Protein AF-X1MET1-F1 (afdb_monomer_lite)

Sequence (111 aa):
FTEDVSQRFKAYGWHVVGPIDGMDVTGVDKAIRMAQVETSRPSLIICRTIIGYGSPNKAGTGSAHGEPLGEEEVRLTKERLGWSYEEPFAVPGMGSGAFQSSTTALSEQPI

Secondary structure (DSSP, 8-state):
----HHHHHHHTT-EEEEEEETT-HHHHHHHHHHHHH--SS-EEEEEE--TTTT-TTTTTSTHHHHS---HHHHHHHHHHTT----STT---TTHHHHHHHHHHTTTTS--

pLDDT: mean 88.5, std 17.27, range [38.72, 98.81]

InterPro domains:
  IPR005474 Transketolase, N-terminal [PF00456] (1-94)
  IPR029061 Thiamin diphosphate-binding fold [SSF52518] (2-87)
  IPR033247 Transketolase family [PTHR43522] (1-102)

Structure (mmCIF, N/CA/C/O backbone):
data_AF-X1MET1-F1
#
_entry.id   AF-X1MET1-F1
#
loop_
_atom_site.group_PDB
_atom_site.id
_atom_site.type_symbol
_atom_site.label_atom_id
_atom_site.label_alt_id
_atom_site.label_comp_id
_atom_site.label_asym_id
_atom_site.label_entity_id
_atom_site.label_seq_id
_atom_site.pdbx_PDB_ins_code
_atom_site.Cartn_x
_atom_site.Cartn_y
_atom_site.Cartn_z
_atom_site.occupancy
_atom_site.B_iso_or_equiv
_atom_site.auth_seq_id
_atom_site.auth_comp_id
_atom_site.auth_asym_id
_atom_site.auth_atom_id
_atom_site.pdbx_PDB_model_num
ATOM 1 N N . PHE A 1 1 ? 8.592 -13.889 8.038 1.00 67.69 1 PHE A N 1
ATOM 2 C CA . PHE A 1 1 ? 7.740 -13.330 9.105 1.00 67.69 1 PHE A CA 1
ATOM 3 C C . PHE A 1 1 ? 6.422 -14.085 9.087 1.00 67.69 1 PHE A C 1
ATOM 5 O O . PHE A 1 1 ? 5.884 -14.255 8.001 1.00 67.69 1 PHE A O 1
ATOM 12 N N . THR A 1 2 ?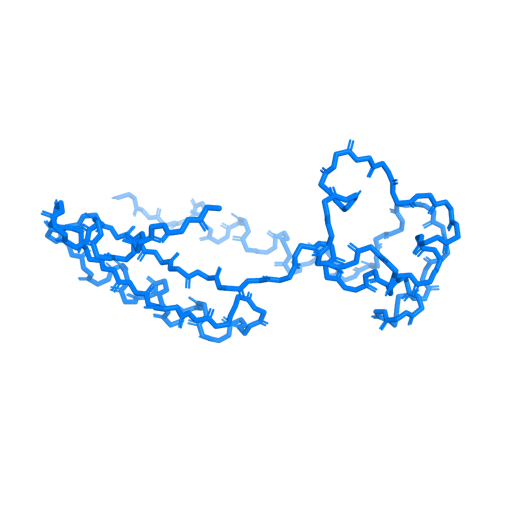 5.967 -14.622 10.219 1.00 91.69 2 THR A N 1
ATOM 13 C CA . THR A 1 2 ? 4.895 -15.642 10.259 1.00 91.69 2 THR A CA 1
ATOM 14 C C . THR A 1 2 ? 3.825 -15.389 11.324 1.00 91.69 2 THR A C 1
ATOM 16 O O . THR A 1 2 ? 2.977 -16.251 11.531 1.00 91.69 2 THR A O 1
ATOM 19 N N . GLU A 1 3 ? 3.848 -14.250 12.022 1.00 94.31 3 GLU A N 1
ATOM 20 C CA . GLU A 1 3 ? 2.815 -13.946 13.021 1.00 94.31 3 GLU A CA 1
ATOM 21 C C . GLU A 1 3 ? 1.496 -13.474 12.395 1.00 94.31 3 GLU A C 1
ATOM 23 O O . GLU A 1 3 ? 1.469 -12.904 11.301 1.00 94.31 3 GLU A O 1
ATOM 28 N N . ASP A 1 4 ? 0.402 -13.653 13.139 1.00 96.00 4 ASP A N 1
ATOM 29 C CA . ASP A 1 4 ? -0.888 -13.042 12.831 1.00 96.00 4 ASP A CA 1
ATOM 30 C C . ASP A 1 4 ? -0.972 -11.649 13.474 1.00 96.00 4 ASP A C 1
ATOM 32 O O . ASP A 1 4 ? -1.364 -11.476 14.633 1.00 96.00 4 ASP A O 1
ATOM 36 N N . VAL A 1 5 ? -0.595 -10.637 12.693 1.00 96.94 5 VAL A N 1
ATOM 37 C CA . VAL A 1 5 ? -0.646 -9.228 13.106 1.00 96.94 5 VAL A CA 1
ATOM 38 C C . VAL A 1 5 ? -2.076 -8.804 13.462 1.00 96.94 5 VAL A C 1
ATOM 40 O O . VAL A 1 5 ? -2.267 -8.039 14.404 1.00 96.94 5 VAL A O 1
ATOM 43 N N . SER A 1 6 ? -3.095 -9.321 12.763 1.00 97.50 6 SER A N 1
ATOM 44 C CA . SER A 1 6 ? -4.496 -8.984 13.043 1.00 97.50 6 SER A CA 1
ATOM 45 C C . SER A 1 6 ? -4.877 -9.418 14.452 1.00 97.50 6 SER A C 1
ATOM 47 O O . SER A 1 6 ? -5.401 -8.619 15.230 1.00 97.50 6 SER A O 1
ATOM 49 N N . GLN A 1 7 ? -4.564 -10.664 14.807 1.00 97.88 7 GLN A N 1
ATOM 50 C CA . GLN A 1 7 ? -4.871 -11.203 16.129 1.00 97.88 7 GLN A CA 1
ATOM 51 C C . GLN A 1 7 ? -4.062 -10.528 17.231 1.00 97.88 7 GLN A C 1
ATOM 53 O O . GLN A 1 7 ? -4.621 -10.203 18.279 1.00 97.88 7 GLN A O 1
ATOM 58 N N . ARG A 1 8 ? -2.778 -10.239 16.990 1.00 98.06 8 ARG A N 1
ATOM 59 C CA . ARG A 1 8 ? -1.942 -9.516 17.956 1.00 98.06 8 ARG A CA 1
ATOM 60 C C . ARG A 1 8 ? -2.537 -8.151 18.311 1.00 98.06 8 ARG A C 1
ATOM 62 O O . ARG A 1 8 ? -2.639 -7.817 19.487 1.00 98.06 8 ARG A O 1
ATOM 69 N N . PHE A 1 9 ? -2.992 -7.386 17.320 1.00 98.50 9 PHE A N 1
ATOM 70 C CA . PHE A 1 9 ? -3.593 -6.072 17.564 1.00 98.50 9 PHE A CA 1
ATOM 71 C C . PHE A 1 9 ? -5.008 -6.150 18.147 1.00 98.50 9 PHE A C 1
ATOM 73 O O . PHE A 1 9 ? -5.347 -5.355 19.023 1.00 98.50 9 PHE A O 1
ATOM 80 N N . LYS A 1 10 ? -5.813 -7.147 17.757 1.00 98.38 10 LYS A N 1
ATOM 81 C CA . LYS A 1 10 ? -7.095 -7.429 18.427 1.00 98.38 10 LYS A CA 1
ATOM 82 C C . LYS A 1 10 ? -6.897 -7.717 19.917 1.00 98.38 10 LYS A C 1
ATOM 84 O O . LYS A 1 10 ? -7.657 -7.204 20.732 1.00 98.38 10 LYS A O 1
ATOM 89 N N . ALA A 1 11 ? -5.857 -8.471 20.282 1.00 98.44 11 ALA A N 1
ATOM 90 C CA . ALA A 1 11 ? -5.527 -8.764 21.678 1.00 98.44 11 ALA A CA 1
ATOM 91 C C . ALA A 1 11 ? -5.117 -7.513 22.477 1.00 98.44 11 ALA A C 1
ATOM 93 O O . ALA A 1 11 ? -5.391 -7.437 23.671 1.00 98.44 11 ALA A O 1
ATOM 94 N N . TYR A 1 12 ? -4.528 -6.504 21.827 1.00 98.50 12 TYR A N 1
ATOM 95 C CA . TYR A 1 12 ? -4.271 -5.190 22.433 1.00 98.50 12 TYR A CA 1
ATOM 96 C C . TYR A 1 12 ? -5.518 -4.299 22.535 1.00 98.50 12 TYR A C 1
ATOM 98 O O . TYR A 1 12 ? -5.413 -3.154 22.966 1.00 98.50 12 TYR A O 1
ATOM 106 N N . GLY A 1 13 ? -6.688 -4.786 22.117 1.00 98.38 13 GLY A N 1
ATOM 107 C CA . GLY A 1 13 ? -7.926 -4.017 22.133 1.00 98.38 13 GLY A CA 1
ATOM 108 C C . GLY A 1 13 ? -8.042 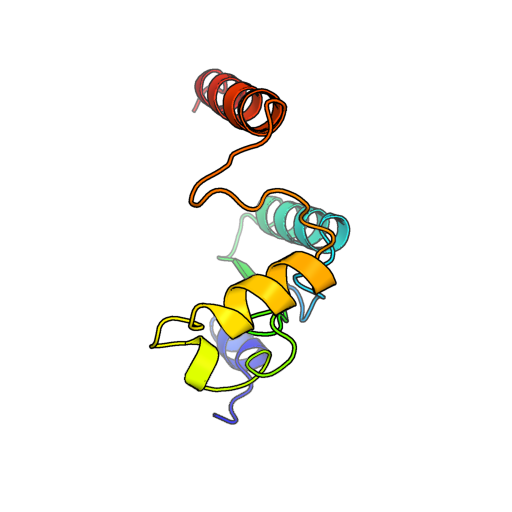-3.012 20.989 1.00 98.38 13 GLY A C 1
ATOM 109 O O . GLY A 1 13 ? -8.779 -2.043 21.122 1.00 98.38 13 GLY A O 1
ATOM 110 N N . TRP A 1 14 ? -7.343 -3.208 19.868 1.00 98.81 14 TRP A N 1
ATOM 111 C CA . TRP A 1 14 ? -7.514 -2.352 18.693 1.00 98.81 14 TRP A CA 1
ATOM 112 C C . TRP A 1 14 ? -8.753 -2.752 17.890 1.00 98.81 14 TRP A C 1
ATOM 114 O O . TRP A 1 14 ? -9.143 -3.923 17.829 1.00 98.81 14 TRP A O 1
ATOM 124 N N . HIS A 1 15 ? -9.346 -1.776 17.213 1.00 98.75 15 HIS A N 1
ATOM 125 C CA . HIS A 1 15 ? -10.258 -2.031 16.109 1.00 98.75 15 HIS A CA 1
ATOM 126 C C . HIS A 1 15 ? -9.435 -2.414 14.872 1.00 98.75 15 HIS A C 1
ATOM 128 O O . HIS A 1 15 ? -8.562 -1.666 14.443 1.00 98.75 15 HIS A O 1
ATOM 134 N N . VAL A 1 16 ? -9.656 -3.604 14.313 1.00 98.62 16 VAL A N 1
ATOM 135 C CA . VAL A 1 16 ? -8.858 -4.108 13.185 1.00 98.62 16 VAL A CA 1
ATOM 136 C C . VAL A 1 16 ? -9.755 -4.360 11.980 1.00 98.62 16 VAL A C 1
ATOM 138 O O . VAL A 1 16 ? -10.679 -5.168 12.066 1.00 98.62 16 VAL A O 1
ATOM 141 N N . VAL A 1 17 ? -9.449 -3.709 10.856 1.00 98.38 17 VAL A N 1
ATOM 142 C CA . VAL A 1 17 ? -10.157 -3.845 9.573 1.00 98.38 17 VAL A CA 1
ATOM 143 C C . VAL A 1 17 ? -9.249 -4.546 8.558 1.00 98.38 17 VAL A C 1
ATOM 145 O O . VAL A 1 17 ? -8.078 -4.198 8.423 1.00 98.38 17 VAL A O 1
ATOM 148 N N . GLY A 1 18 ? -9.780 -5.526 7.823 1.00 95.81 18 GLY A N 1
ATOM 149 C CA . GLY A 1 18 ? -9.054 -6.262 6.780 1.00 95.81 18 GLY A CA 1
ATOM 150 C C . GLY A 1 18 ? -8.604 -7.681 7.175 1.00 95.81 18 GLY A C 1
ATOM 151 O O . GLY A 1 18 ? -8.972 -8.172 8.246 1.00 95.81 18 GLY A O 1
ATOM 152 N N . PRO A 1 19 ? -7.824 -8.367 6.313 1.00 96.44 19 PRO A N 1
ATOM 153 C CA . PRO A 1 19 ? -7.122 -7.809 5.155 1.00 96.44 19 PRO A CA 1
ATOM 154 C C . PRO A 1 19 ? -8.048 -7.399 3.998 1.00 96.44 19 PRO A C 1
ATOM 156 O O . PRO A 1 19 ? -8.947 -8.153 3.636 1.00 96.44 19 PRO A O 1
ATOM 159 N N . ILE A 1 20 ? -7.798 -6.225 3.412 1.00 98.00 20 ILE A N 1
ATOM 160 C CA . ILE A 1 20 ? -8.441 -5.729 2.179 1.00 98.00 20 ILE A CA 1
ATOM 161 C C . ILE A 1 20 ? -7.421 -5.635 1.036 1.00 98.00 20 ILE A C 1
ATOM 163 O O . ILE A 1 20 ? -6.215 -5.625 1.294 1.00 98.00 20 ILE A O 1
ATOM 167 N N . ASP A 1 21 ? -7.883 -5.558 -0.213 1.00 98.00 21 ASP A N 1
ATOM 168 C CA . ASP A 1 21 ? -7.018 -5.216 -1.349 1.00 98.00 21 ASP A CA 1
ATOM 169 C C . ASP A 1 21 ? -6.608 -3.739 -1.257 1.00 98.00 21 ASP A C 1
ATOM 171 O O . ASP A 1 21 ? -7.454 -2.848 -1.286 1.00 98.00 21 ASP A O 1
ATOM 175 N N . GLY A 1 22 ? -5.308 -3.473 -1.118 1.00 97.31 22 GLY A N 1
ATOM 176 C CA . GLY A 1 22 ? -4.776 -2.116 -1.019 1.00 97.31 22 GLY A CA 1
ATOM 177 C C . GLY A 1 22 ? -4.784 -1.342 -2.340 1.00 97.31 22 GLY A C 1
ATOM 178 O O . GLY A 1 22 ? -4.550 -0.137 -2.315 1.00 97.31 22 GLY A O 1
ATOM 179 N N . MET A 1 23 ? -5.050 -2.006 -3.471 1.00 96.50 23 MET A N 1
ATOM 180 C CA . MET A 1 23 ? -5.207 -1.365 -4.781 1.00 96.50 23 MET A CA 1
ATOM 181 C C . MET A 1 23 ? -6.671 -1.003 -5.091 1.00 96.50 23 MET A C 1
ATOM 183 O O . MET A 1 23 ? -6.929 -0.278 -6.053 1.00 96.50 23 MET A O 1
ATOM 187 N N . ASP A 1 24 ? -7.630 -1.458 -4.276 1.00 97.44 24 ASP A N 1
ATOM 188 C CA . ASP A 1 24 ? -9.037 -1.062 -4.373 1.00 97.44 24 ASP A CA 1
ATOM 189 C C . ASP A 1 24 ? -9.288 0.235 -3.590 1.00 97.44 24 ASP A C 1
ATOM 191 O O . ASP A 1 24 ? -9.537 0.231 -2.382 1.00 97.44 24 ASP A O 1
ATOM 195 N N . VAL A 1 25 ? -9.273 1.362 -4.305 1.00 96.94 25 VAL A N 1
ATOM 196 C CA . VAL A 1 25 ? -9.528 2.702 -3.746 1.00 96.94 25 VAL A CA 1
ATOM 197 C C . VAL A 1 25 ? -10.861 2.766 -2.988 1.00 96.94 25 VAL A C 1
ATOM 199 O O . VAL A 1 25 ? -10.943 3.403 -1.938 1.00 96.94 25 VAL A O 1
ATOM 202 N N . THR A 1 26 ? -11.900 2.082 -3.475 1.00 97.62 26 THR A N 1
ATOM 203 C CA . THR A 1 26 ? -13.224 2.097 -2.833 1.00 97.62 26 THR A CA 1
ATOM 204 C C . THR A 1 26 ? -13.219 1.276 -1.545 1.00 97.62 26 THR A C 1
ATOM 206 O O . THR A 1 26 ? -13.821 1.674 -0.546 1.00 97.62 26 THR A O 1
ATOM 209 N N . GLY A 1 27 ? -12.544 0.126 -1.553 1.00 97.69 27 GLY A N 1
ATOM 210 C CA . GLY A 1 27 ? -12.343 -0.705 -0.369 1.00 97.69 27 GLY A CA 1
ATOM 211 C C . GLY A 1 27 ? -11.562 0.025 0.724 1.00 97.69 27 GLY A C 1
ATOM 212 O O . GLY A 1 27 ? -11.953 -0.014 1.893 1.00 97.69 27 GLY A O 1
ATOM 213 N N . VAL A 1 28 ? -10.512 0.752 0.338 1.00 98.31 28 VAL A N 1
ATOM 214 C CA . VAL A 1 28 ? -9.708 1.570 1.254 1.00 98.31 28 VAL A CA 1
ATOM 215 C C . VAL A 1 28 ? -10.524 2.732 1.836 1.00 98.31 28 VAL A C 1
ATOM 217 O O . VAL A 1 28 ? -10.527 2.892 3.056 1.00 98.31 28 VAL A O 1
ATOM 220 N N . ASP A 1 29 ? -11.276 3.492 1.025 1.00 98.25 29 ASP A N 1
ATOM 221 C CA . ASP A 1 29 ? -12.156 4.572 1.522 1.00 98.25 29 ASP A CA 1
ATOM 222 C C . ASP A 1 29 ? -13.172 4.048 2.550 1.00 98.25 29 ASP A C 1
ATOM 224 O O . ASP A 1 29 ? -13.303 4.604 3.642 1.00 98.25 29 ASP A O 1
ATOM 228 N N . LYS A 1 30 ? -13.829 2.916 2.263 1.00 98.44 30 LYS A N 1
ATOM 229 C CA . LYS A 1 30 ? -14.769 2.280 3.203 1.00 98.44 30 LYS A CA 1
ATOM 230 C C . LYS A 1 30 ? -14.097 1.896 4.520 1.00 98.44 30 LYS A C 1
ATOM 232 O O . LYS A 1 30 ? -14.658 2.157 5.583 1.00 98.44 30 LYS A O 1
ATOM 237 N N . ALA A 1 31 ? -12.906 1.299 4.468 1.00 98.44 31 ALA A N 1
ATOM 238 C CA . ALA A 1 31 ? -12.171 0.908 5.668 1.00 98.44 31 ALA A CA 1
ATOM 239 C C . ALA A 1 31 ? -11.745 2.119 6.512 1.00 98.44 31 ALA A C 1
ATOM 241 O O . ALA A 1 31 ? -11.841 2.073 7.739 1.00 98.44 31 ALA A O 1
ATOM 242 N N . ILE A 1 32 ? -11.340 3.217 5.865 1.00 98.62 32 ILE A N 1
ATOM 243 C CA . ILE A 1 32 ? -11.028 4.482 6.540 1.00 98.62 32 ILE A CA 1
ATOM 244 C C . ILE A 1 32 ? -12.279 5.044 7.224 1.00 98.62 32 ILE A C 1
ATOM 246 O O . ILE A 1 32 ? -12.218 5.381 8.405 1.00 98.62 32 ILE A O 1
ATOM 250 N N . ARG A 1 33 ? -13.434 5.074 6.545 1.00 98.38 33 ARG A N 1
ATOM 251 C CA . ARG A 1 33 ? -14.702 5.525 7.151 1.00 98.38 33 ARG A CA 1
ATOM 252 C C . ARG A 1 33 ? -15.104 4.674 8.354 1.00 98.38 33 ARG A C 1
ATOM 254 O O . ARG A 1 33 ? -15.526 5.218 9.368 1.00 98.38 33 ARG A O 1
ATOM 261 N N . MET A 1 34 ? -14.940 3.352 8.276 1.00 98.00 34 MET A N 1
ATOM 262 C CA . MET A 1 34 ? -15.176 2.461 9.419 1.00 98.00 34 MET A CA 1
ATOM 263 C C . MET A 1 34 ? -14.262 2.797 10.602 1.00 98.00 34 MET A C 1
ATOM 265 O O . MET A 1 34 ? -14.720 2.817 11.740 1.00 98.00 34 MET A O 1
ATOM 269 N N . ALA A 1 35 ? -12.983 3.077 10.341 1.00 98.31 35 ALA A N 1
ATOM 270 C CA . ALA A 1 35 ? -12.031 3.473 11.375 1.00 98.31 35 ALA A CA 1
ATOM 271 C C . ALA A 1 35 ? -12.360 4.841 11.998 1.00 98.31 35 ALA A C 1
ATOM 273 O O . ALA A 1 35 ? -12.145 5.013 13.190 1.00 98.31 35 ALA A O 1
ATOM 274 N N . GLN A 1 36 ? -12.904 5.787 11.226 1.00 98.31 36 GLN A N 1
ATOM 275 C CA . GLN A 1 36 ? -13.336 7.102 11.723 1.00 98.31 36 GLN A CA 1
ATOM 276 C C . GLN A 1 36 ? -14.594 7.036 12.604 1.00 98.31 36 GLN A C 1
ATOM 278 O O . GLN A 1 36 ? -14.749 7.853 13.507 1.00 98.31 36 GLN A O 1
ATOM 283 N N . VAL A 1 37 ? -15.499 6.086 12.342 1.00 98.12 37 VAL A N 1
ATOM 284 C CA . VAL A 1 37 ? -16.705 5.863 13.166 1.00 98.12 37 VAL A CA 1
ATOM 285 C C . VAL A 1 37 ? -16.359 5.219 14.514 1.00 98.12 37 VAL A C 1
ATOM 287 O O . VAL A 1 37 ? -17.087 5.398 15.489 1.00 98.12 37 VAL A O 1
ATOM 290 N N . GLU A 1 38 ? -15.251 4.481 14.592 1.00 97.75 38 GLU A N 1
ATOM 291 C CA . GLU A 1 38 ? -14.743 3.940 15.851 1.00 97.75 38 GLU A CA 1
ATOM 292 C C . GLU A 1 38 ? -14.096 5.052 16.691 1.00 97.75 38 GLU A C 1
ATOM 294 O O . GLU A 1 38 ? -13.033 5.571 16.362 1.00 97.75 38 GLU A O 1
ATOM 299 N N . THR A 1 39 ? -14.731 5.393 17.811 1.00 97.69 39 THR A N 1
ATOM 300 C CA . THR A 1 39 ? -14.293 6.472 18.711 1.00 97.69 39 THR A CA 1
ATOM 301 C C . THR A 1 39 ? -13.718 5.973 20.034 1.00 97.69 39 THR A C 1
ATOM 303 O O . THR A 1 39 ? -13.183 6.763 20.809 1.00 97.69 39 THR A O 1
ATOM 306 N N . SER A 1 40 ? -13.815 4.672 20.319 1.00 98.19 40 SER A N 1
ATOM 307 C CA . SER A 1 40 ? -13.432 4.094 21.612 1.00 98.19 40 SER A CA 1
ATOM 308 C C . SER A 1 40 ? -12.042 3.458 21.619 1.00 98.19 40 SER A C 1
ATOM 310 O O . SER A 1 40 ? -11.461 3.260 22.687 1.00 98.19 40 SER A O 1
ATOM 312 N N . ARG A 1 41 ? -11.502 3.110 20.443 1.00 98.25 41 ARG A N 1
ATOM 313 C CA . ARG A 1 41 ? -10.263 2.329 20.294 1.00 98.25 41 ARG A CA 1
ATOM 314 C C . ARG A 1 41 ? -9.419 2.844 19.125 1.00 98.25 41 ARG A C 1
ATOM 316 O O . ARG A 1 41 ? -9.979 3.302 18.132 1.00 98.25 41 ARG A O 1
ATOM 323 N N . PRO A 1 42 ? -8.082 2.713 19.178 1.00 98.50 42 PRO A N 1
ATOM 324 C CA . PRO A 1 42 ? -7.253 2.926 17.996 1.00 98.50 42 PRO A CA 1
ATOM 325 C C . PRO A 1 42 ? -7.586 1.896 16.905 1.00 98.50 42 PRO A C 1
ATOM 327 O O . PRO A 1 42 ? -7.972 0.760 17.202 1.00 98.50 42 PRO A O 1
ATOM 330 N N . SER A 1 43 ? -7.407 2.290 15.641 1.00 98.62 43 SER A N 1
ATOM 331 C CA . SER A 1 43 ? -7.709 1.452 14.476 1.00 98.62 43 SER A CA 1
ATOM 332 C C . SER A 1 43 ? -6.449 1.014 13.718 1.00 98.62 43 SER A C 1
ATOM 334 O O . SER A 1 43 ? -5.556 1.821 13.471 1.00 98.62 43 SER A O 1
ATOM 336 N N . LEU A 1 44 ? -6.399 -0.256 13.300 1.00 98.62 44 LEU A N 1
ATOM 337 C CA . LEU A 1 44 ? -5.423 -0.812 12.354 1.00 98.62 44 LEU A CA 1
ATOM 338 C C . LEU A 1 44 ? -6.162 -1.295 11.100 1.00 98.62 44 LEU A C 1
ATOM 340 O O . LEU A 1 44 ? -7.003 -2.190 11.183 1.00 98.62 44 LEU A O 1
ATOM 344 N N . ILE A 1 45 ? -5.814 -0.754 9.932 1.00 98.56 45 ILE A N 1
ATOM 345 C CA . ILE A 1 45 ? -6.326 -1.223 8.638 1.00 98.56 45 ILE A CA 1
ATOM 346 C C . ILE A 1 45 ? -5.226 -2.031 7.947 1.00 98.56 45 ILE A C 1
ATOM 348 O O . ILE A 1 45 ? -4.137 -1.523 7.686 1.00 98.56 45 ILE A O 1
ATOM 352 N N . ILE A 1 46 ? -5.500 -3.301 7.655 1.00 98.19 46 ILE A N 1
ATOM 353 C CA . ILE A 1 46 ? -4.559 -4.209 6.998 1.00 98.19 46 ILE A CA 1
ATOM 354 C C . ILE A 1 46 ? -4.818 -4.172 5.489 1.00 98.19 46 ILE A C 1
ATOM 356 O O . ILE A 1 46 ? -5.685 -4.881 4.977 1.00 98.19 46 ILE A O 1
ATOM 360 N N . CYS A 1 47 ? -4.051 -3.357 4.769 1.00 97.94 47 CYS A N 1
ATOM 361 C CA . CYS A 1 47 ? -4.078 -3.304 3.307 1.00 97.94 47 CYS A CA 1
ATOM 362 C C . CYS A 1 47 ? -3.043 -4.273 2.727 1.00 97.94 47 CYS A C 1
ATOM 364 O O . CYS A 1 47 ? -1.846 -4.139 2.980 1.00 97.94 47 CYS A O 1
ATOM 366 N N . ARG A 1 48 ? -3.488 -5.249 1.935 1.00 97.69 48 ARG A N 1
ATOM 367 C CA . ARG A 1 48 ? -2.597 -6.161 1.215 1.00 97.69 48 ARG A CA 1
ATOM 368 C C . ARG A 1 48 ? -2.202 -5.533 -0.118 1.00 97.69 48 ARG A C 1
ATOM 370 O O . ARG A 1 48 ? -3.068 -5.230 -0.928 1.00 97.69 48 ARG A O 1
ATOM 377 N N . THR A 1 49 ? -0.904 -5.376 -0.351 1.00 97.62 49 THR A N 1
ATOM 378 C CA . THR A 1 49 ? -0.343 -4.817 -1.589 1.00 97.62 49 THR A CA 1
ATOM 379 C C . THR A 1 49 ? 0.757 -5.718 -2.147 1.00 97.62 49 THR A C 1
ATOM 381 O O . THR A 1 49 ? 1.206 -6.661 -1.491 1.00 97.62 49 THR A O 1
ATOM 384 N N . ILE A 1 50 ? 1.196 -5.423 -3.372 1.00 97.50 50 ILE A N 1
ATOM 385 C CA . ILE A 1 50 ? 2.387 -6.016 -3.984 1.00 97.50 50 ILE A CA 1
ATOM 386 C C . ILE A 1 50 ? 3.477 -4.940 -3.981 1.00 97.50 50 ILE A C 1
ATOM 388 O O . ILE A 1 50 ? 3.310 -3.887 -4.596 1.00 97.50 50 ILE A O 1
ATOM 392 N N . ILE A 1 51 ? 4.593 -5.181 -3.288 1.00 97.50 51 ILE A N 1
ATOM 393 C CA . ILE A 1 51 ? 5.742 -4.264 -3.322 1.00 97.50 51 ILE A CA 1
ATOM 394 C C . ILE A 1 51 ? 6.262 -4.135 -4.758 1.00 97.50 51 ILE A C 1
ATOM 396 O O . ILE A 1 51 ? 6.334 -5.129 -5.476 1.00 97.50 51 ILE A O 1
ATOM 400 N N . GLY A 1 52 ? 6.585 -2.917 -5.196 1.00 96.94 52 GLY A N 1
ATOM 401 C CA . GLY A 1 52 ? 7.006 -2.673 -6.578 1.00 96.94 52 GLY A CA 1
ATOM 402 C C . GLY A 1 52 ? 5.925 -2.976 -7.623 1.00 96.94 52 GLY A C 1
ATOM 403 O O . GLY A 1 52 ? 6.270 -3.285 -8.759 1.00 96.94 52 GLY A O 1
ATOM 404 N N . TYR A 1 53 ? 4.634 -2.938 -7.259 1.00 97.62 53 TYR A N 1
ATOM 405 C CA . TYR A 1 53 ? 3.528 -3.160 -8.196 1.00 97.62 53 TYR A CA 1
ATOM 406 C C . TYR A 1 53 ? 3.727 -2.391 -9.512 1.00 97.62 53 TYR A C 1
ATOM 408 O O . TYR A 1 53 ? 4.049 -1.205 -9.513 1.00 97.62 53 TYR A O 1
ATOM 416 N N . GLY A 1 54 ? 3.520 -3.081 -10.634 1.00 96.69 54 GLY A N 1
ATOM 417 C CA . GLY A 1 54 ? 3.737 -2.542 -11.977 1.00 96.69 54 GLY A CA 1
ATOM 418 C C . GLY A 1 54 ? 5.091 -2.909 -12.583 1.00 96.69 54 GLY A C 1
ATOM 419 O O . GLY A 1 54 ? 5.163 -3.028 -13.800 1.00 96.69 54 GLY A O 1
ATOM 420 N N . SER A 1 55 ? 6.126 -3.169 -11.777 1.00 97.69 55 SER A N 1
ATOM 421 C CA . SER A 1 55 ? 7.410 -3.676 -12.280 1.00 97.69 55 SER A CA 1
ATOM 422 C C . SER A 1 55 ? 7.278 -5.144 -12.698 1.00 97.69 55 SER A C 1
ATOM 424 O O . SER A 1 55 ? 6.947 -5.983 -11.859 1.00 97.69 55 SER A O 1
ATOM 426 N N . PRO A 1 56 ? 7.509 -5.502 -13.972 1.00 96.88 56 PRO A N 1
ATOM 427 C CA . PRO A 1 56 ? 7.333 -6.882 -14.414 1.00 96.88 56 PRO A CA 1
ATOM 428 C C . PRO A 1 56 ? 8.286 -7.875 -13.744 1.00 96.88 56 PRO A C 1
ATOM 430 O O . PRO A 1 56 ? 7.873 -9.004 -13.487 1.00 96.88 56 PRO A O 1
ATOM 433 N N . ASN A 1 57 ? 9.526 -7.466 -13.451 1.00 97.00 57 ASN A N 1
ATOM 434 C CA . ASN A 1 57 ? 10.572 -8.376 -12.978 1.00 97.00 57 ASN A CA 1
ATOM 435 C C . ASN A 1 57 ? 10.904 -8.213 -11.489 1.00 97.00 57 ASN A C 1
ATOM 437 O O . ASN A 1 57 ? 11.433 -9.145 -10.883 1.00 97.00 57 ASN A O 1
ATOM 441 N N . LYS A 1 58 ? 10.613 -7.052 -10.885 1.00 96.94 58 LYS A N 1
ATOM 442 C CA . LYS A 1 58 ? 10.905 -6.779 -9.466 1.00 96.94 58 LYS A CA 1
ATOM 443 C C . LYS A 1 58 ? 9.657 -6.711 -8.575 1.00 96.94 58 LYS A C 1
ATOM 445 O O . LYS A 1 58 ? 9.805 -6.700 -7.354 1.00 96.94 58 LYS A O 1
ATOM 450 N N . ALA A 1 59 ? 8.435 -6.704 -9.118 1.00 97.81 59 ALA A N 1
ATOM 451 C CA . ALA A 1 59 ? 7.237 -6.739 -8.274 1.00 97.81 59 ALA A CA 1
ATOM 452 C C . ALA A 1 59 ? 7.202 -7.999 -7.391 1.00 97.81 59 ALA A C 1
ATOM 454 O O . ALA A 1 59 ? 7.426 -9.117 -7.851 1.00 97.81 59 ALA A O 1
ATOM 455 N N . GLY A 1 60 ? 6.887 -7.819 -6.109 1.00 97.00 60 GLY A N 1
ATOM 456 C CA . GLY A 1 60 ? 6.800 -8.905 -5.132 1.00 97.00 60 GLY A CA 1
ATOM 457 C C . GLY A 1 60 ? 8.147 -9.419 -4.615 1.00 97.00 60 GLY A C 1
ATOM 458 O O . GLY A 1 60 ? 8.157 -10.368 -3.832 1.00 97.00 60 GLY A O 1
ATOM 459 N N . THR A 1 61 ? 9.273 -8.816 -5.007 1.00 95.88 61 THR A N 1
ATOM 460 C CA . THR A 1 61 ? 10.611 -9.261 -4.593 1.00 95.88 61 THR A CA 1
ATOM 461 C C . THR A 1 61 ? 11.279 -8.270 -3.635 1.00 95.88 61 THR A C 1
ATOM 463 O O . THR A 1 61 ? 10.912 -7.098 -3.543 1.00 95.88 61 THR A O 1
ATOM 466 N N . GLY A 1 62 ? 12.308 -8.737 -2.918 1.00 94.50 62 GLY A N 1
ATOM 467 C CA . GLY A 1 62 ? 13.108 -7.880 -2.035 1.00 94.50 62 GLY A CA 1
ATOM 468 C C . GLY A 1 62 ? 13.908 -6.804 -2.779 1.00 94.50 62 GLY A C 1
ATOM 469 O O . GLY A 1 62 ? 14.173 -5.748 -2.211 1.00 94.50 62 GLY A O 1
ATOM 470 N N . SER A 1 63 ? 14.242 -7.018 -4.057 1.00 93.88 63 SER A N 1
ATOM 471 C CA . SER A 1 63 ? 14.975 -6.033 -4.863 1.00 93.88 63 SER A CA 1
ATOM 472 C C . SER A 1 63 ? 14.141 -4.791 -5.186 1.00 93.88 63 SER A C 1
ATOM 474 O O . SER A 1 63 ? 14.703 -3.747 -5.478 1.00 93.88 63 SER A O 1
ATOM 476 N N . ALA A 1 64 ? 12.808 -4.841 -5.090 1.00 96.38 64 ALA A N 1
ATOM 477 C CA . ALA A 1 64 ? 11.983 -3.635 -5.202 1.00 96.38 64 ALA A CA 1
ATOM 478 C C . ALA A 1 64 ? 12.039 -2.726 -3.957 1.00 96.38 64 ALA A C 1
ATOM 480 O O . ALA A 1 64 ? 11.488 -1.629 -3.985 1.00 96.38 64 ALA A O 1
ATOM 481 N N . HIS A 1 65 ? 12.651 -3.171 -2.852 1.00 96.31 65 HIS A N 1
ATOM 482 C CA . HIS A 1 65 ? 12.648 -2.428 -1.591 1.00 96.31 65 HIS A CA 1
ATOM 483 C C . HIS A 1 65 ? 13.769 -1.389 -1.488 1.00 96.31 65 HIS A C 1
ATOM 485 O O . HIS A 1 65 ? 13.516 -0.257 -1.086 1.00 96.31 65 HIS A O 1
ATOM 491 N N . GLY A 1 66 ? 15.008 -1.792 -1.781 1.00 93.50 66 GLY A N 1
ATOM 492 C CA . GLY A 1 66 ? 16.200 -1.064 -1.330 1.00 93.50 66 GLY A CA 1
ATOM 493 C C . GLY A 1 66 ? 17.119 -0.544 -2.430 1.00 93.50 66 GLY A C 1
ATOM 494 O O . GLY A 1 66 ? 18.158 0.026 -2.114 1.00 93.50 66 GLY A O 1
ATOM 495 N N . GLU A 1 67 ? 16.773 -0.742 -3.701 1.00 93.31 67 GLU A N 1
ATOM 496 C CA . GLU A 1 67 ? 17.600 -0.332 -4.837 1.00 93.31 67 GLU A CA 1
ATOM 497 C C . GLU A 1 67 ? 16.757 0.329 -5.938 1.00 93.31 67 GLU A C 1
ATOM 499 O O . GLU A 1 67 ? 15.565 0.035 -6.072 1.00 93.31 67 GLU A O 1
ATOM 504 N N . PRO A 1 68 ? 17.358 1.211 -6.759 1.00 96.00 68 PRO A N 1
ATOM 505 C CA . PRO A 1 68 ? 16.714 1.690 -7.973 1.00 96.00 68 PRO A CA 1
ATOM 506 C C . PRO A 1 68 ? 16.279 0.528 -8.880 1.00 96.00 68 PRO A C 1
ATOM 508 O O . PRO A 1 68 ? 16.952 -0.500 -8.987 1.00 96.00 68 PRO A O 1
ATOM 511 N N . LEU A 1 69 ? 15.169 0.706 -9.602 1.00 95.81 69 LEU A N 1
ATOM 512 C CA . LEU A 1 69 ? 14.696 -0.307 -10.552 1.00 95.81 69 LEU A CA 1
ATOM 513 C C . LEU A 1 69 ? 15.715 -0.556 -11.681 1.00 95.81 69 LEU A C 1
ATOM 515 O O . LEU A 1 69 ? 15.913 -1.705 -12.071 1.00 95.81 69 LEU A O 1
ATOM 519 N N . GLY A 1 70 ? 16.409 0.496 -12.125 1.00 95.88 70 GLY A N 1
ATOM 520 C CA . GLY A 1 70 ? 17.273 0.490 -13.308 1.00 95.88 70 GLY A CA 1
ATOM 521 C C . GLY A 1 70 ? 16.516 0.949 -14.556 1.00 95.88 70 GLY A C 1
ATOM 522 O O . GLY A 1 70 ? 15.297 0.818 -14.622 1.00 95.88 70 GLY A O 1
ATOM 523 N N . GLU A 1 71 ? 17.228 1.518 -15.530 1.00 95.88 71 GLU A N 1
ATOM 524 C CA . GLU A 1 71 ? 16.626 2.191 -16.696 1.00 95.88 71 GLU A CA 1
ATOM 525 C C . GLU A 1 71 ? 15.660 1.291 -17.476 1.00 95.88 71 GLU A C 1
ATOM 527 O O . GLU A 1 71 ? 14.530 1.691 -17.761 1.00 95.88 71 GLU A O 1
ATOM 532 N N . GLU A 1 72 ? 16.063 0.048 -17.745 1.00 96.19 72 GLU A N 1
ATOM 533 C CA . GLU A 1 72 ? 15.227 -0.895 -18.491 1.00 96.19 72 GLU A CA 1
ATOM 534 C C . GLU A 1 72 ? 13.976 -1.306 -17.706 1.00 96.19 72 GLU A C 1
ATOM 536 O O . GLU A 1 72 ? 12.869 -1.327 -18.244 1.00 96.19 72 GLU A O 1
ATOM 541 N N . GLU A 1 73 ? 14.114 -1.560 -16.405 1.00 97.12 73 GLU A N 1
ATOM 542 C CA . GLU A 1 73 ? 12.973 -1.930 -15.570 1.00 97.12 73 GLU A CA 1
ATOM 543 C C . GLU A 1 73 ? 11.995 -0.757 -15.405 1.00 97.12 73 GLU A C 1
ATOM 545 O O . GLU A 1 73 ? 10.782 -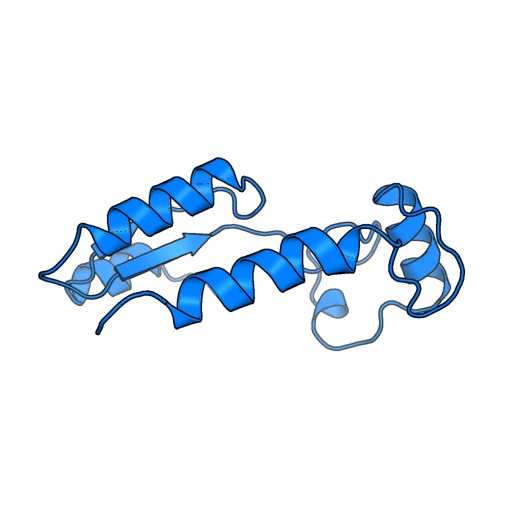0.965 -15.377 1.00 97.12 73 GLU A O 1
ATOM 550 N N . VAL A 1 74 ? 12.492 0.486 -15.357 1.00 96.69 74 VAL A N 1
ATOM 551 C CA . VAL A 1 74 ? 11.651 1.695 -15.384 1.00 96.69 74 VAL A CA 1
ATOM 552 C C . VAL A 1 74 ? 10.861 1.771 -16.689 1.00 96.69 74 VAL A C 1
ATOM 554 O O . VAL A 1 74 ? 9.651 2.000 -16.640 1.00 96.69 74 VAL A O 1
ATOM 557 N N . ARG A 1 75 ? 11.506 1.552 -17.843 1.00 96.12 75 ARG A N 1
ATOM 558 C CA . ARG A 1 75 ? 10.845 1.557 -19.158 1.00 96.12 75 ARG A CA 1
ATOM 559 C C . ARG A 1 75 ? 9.721 0.519 -19.219 1.00 96.12 75 ARG A C 1
ATOM 561 O O . ARG A 1 75 ? 8.593 0.858 -19.569 1.00 96.12 75 ARG A O 1
ATOM 568 N N . LEU A 1 76 ? 10.008 -0.713 -18.803 1.00 97.00 76 LEU A N 1
ATOM 569 C CA . LEU A 1 76 ? 9.038 -1.811 -18.762 1.00 97.00 76 LEU A CA 1
ATOM 570 C C . LEU A 1 76 ? 7.886 -1.549 -17.782 1.00 97.00 76 LEU A C 1
ATOM 572 O O . LEU A 1 76 ? 6.731 -1.859 -18.071 1.00 97.00 76 LEU A O 1
ATOM 576 N N . THR A 1 77 ? 8.184 -0.953 -16.627 1.00 97.44 77 THR A N 1
ATOM 577 C CA . THR A 1 77 ? 7.167 -0.561 -15.641 1.00 97.44 77 THR A CA 1
ATOM 578 C C . THR A 1 77 ? 6.230 0.498 -16.219 1.00 97.44 77 THR A C 1
ATOM 580 O O . THR A 1 77 ? 5.012 0.371 -16.092 1.00 97.44 77 THR A O 1
ATOM 583 N N . LYS A 1 78 ? 6.777 1.522 -16.891 1.00 96.38 78 LYS A N 1
ATOM 584 C CA . LYS A 1 78 ? 5.985 2.554 -17.574 1.00 96.38 78 LYS A CA 1
ATOM 585 C C . LYS A 1 78 ? 5.067 1.935 -18.627 1.00 96.38 78 LYS A C 1
ATOM 587 O O . LYS A 1 78 ? 3.867 2.192 -18.600 1.00 96.38 78 LYS A O 1
ATOM 592 N N . GLU A 1 79 ? 5.603 1.068 -19.485 1.00 95.94 79 GLU A N 1
ATOM 593 C CA . GLU A 1 79 ? 4.839 0.353 -20.515 1.00 95.94 79 GLU A CA 1
ATOM 594 C C . GLU A 1 79 ? 3.684 -0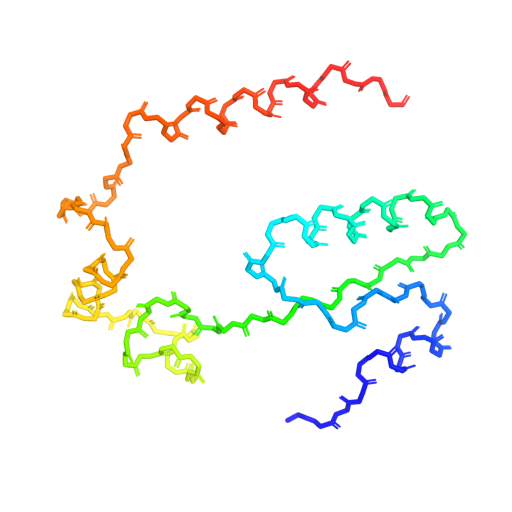.456 -19.904 1.00 95.94 79 GLU A C 1
ATOM 596 O O . GLU A 1 79 ? 2.529 -0.301 -20.303 1.00 95.94 79 GLU A O 1
ATOM 601 N N . ARG A 1 80 ? 3.966 -1.246 -18.860 1.00 96.56 80 ARG A N 1
ATOM 602 C CA . ARG A 1 80 ? 2.959 -2.060 -18.165 1.00 96.56 80 ARG A CA 1
ATOM 603 C C . ARG A 1 80 ? 1.857 -1.233 -17.503 1.00 96.56 80 ARG A C 1
ATOM 605 O O . ARG A 1 80 ? 0.718 -1.689 -17.432 1.00 96.56 80 ARG A O 1
ATOM 612 N N . LEU A 1 81 ? 2.187 -0.049 -16.996 1.00 95.75 81 LEU A N 1
ATOM 613 C CA . LEU A 1 81 ? 1.229 0.862 -16.367 1.00 95.75 81 LEU A CA 1
ATOM 614 C C . LEU A 1 81 ? 0.506 1.769 -17.377 1.00 95.75 81 LEU A C 1
ATOM 616 O O . LEU A 1 81 ? -0.313 2.589 -16.967 1.00 95.75 81 LEU A O 1
ATOM 620 N N . GLY A 1 82 ? 0.796 1.646 -18.677 1.00 95.00 82 GLY A N 1
ATOM 621 C CA . GLY A 1 82 ? 0.246 2.532 -19.704 1.00 95.00 82 GLY A CA 1
ATOM 622 C C . GLY A 1 82 ? 0.749 3.976 -19.588 1.00 95.00 82 GLY A C 1
ATOM 623 O O . GLY A 1 82 ? 0.073 4.906 -20.023 1.00 95.00 82 GLY A O 1
ATOM 624 N N . TRP A 1 83 ? 1.917 4.183 -18.975 1.00 94.25 83 TRP A N 1
ATOM 625 C CA . TRP A 1 83 ? 2.519 5.496 -18.777 1.00 94.25 83 TRP A CA 1
ATOM 626 C C . TRP A 1 83 ? 3.341 5.912 -20.000 1.00 94.25 83 TRP A C 1
ATOM 628 O O . TRP A 1 83 ? 4.475 5.475 -20.185 1.00 94.25 83 TRP A O 1
ATOM 638 N N . SER A 1 84 ? 2.779 6.792 -20.827 1.00 91.06 84 SER A N 1
ATOM 639 C CA . SER A 1 84 ? 3.357 7.187 -22.119 1.00 91.06 84 SER A CA 1
ATOM 640 C C . SER A 1 84 ? 4.422 8.289 -22.055 1.00 91.06 84 SER A C 1
ATOM 642 O O . SER A 1 84 ? 4.957 8.672 -23.089 1.00 91.06 84 SER A O 1
ATOM 644 N N . TYR A 1 85 ? 4.715 8.850 -20.878 1.00 90.44 85 TYR A N 1
ATOM 645 C CA . TYR A 1 85 ? 5.684 9.943 -20.756 1.00 90.44 85 TYR A CA 1
ATOM 646 C C . TYR A 1 85 ? 7.098 9.397 -20.550 1.00 90.44 85 TYR A C 1
ATOM 648 O O . TYR A 1 85 ? 7.413 8.780 -19.522 1.00 90.44 85 TYR A O 1
ATOM 656 N N . GLU A 1 86 ? 7.958 9.648 -21.530 1.00 87.06 86 GLU A N 1
ATOM 657 C CA . GLU A 1 86 ? 9.344 9.179 -21.533 1.00 87.06 86 GLU A CA 1
ATOM 658 C C . GLU A 1 86 ? 10.235 10.033 -20.633 1.00 87.06 86 GLU A C 1
ATOM 660 O O . GLU A 1 86 ? 10.994 9.474 -19.836 1.00 87.06 86 GLU A O 1
ATOM 665 N N . GLU A 1 87 ? 10.049 11.355 -20.676 1.00 90.88 87 GLU A N 1
ATOM 666 C CA . GLU A 1 87 ? 10.835 12.320 -19.909 1.00 90.88 87 GLU A CA 1
ATOM 667 C C . GLU A 1 87 ? 10.859 11.982 -18.406 1.00 90.88 87 GLU A C 1
ATOM 669 O O . GLU A 1 87 ? 9.804 11.740 -17.791 1.00 90.88 87 GLU A O 1
ATOM 674 N N . PRO A 1 88 ? 12.048 11.952 -17.778 1.00 90.94 88 PRO A N 1
ATOM 675 C CA . PRO A 1 88 ? 12.164 11.843 -16.333 1.00 90.94 88 PRO A CA 1
ATOM 676 C C . PRO A 1 88 ? 11.364 12.950 -15.641 1.00 90.94 88 PRO A C 1
ATOM 678 O O . PRO A 1 88 ? 11.380 14.103 -16.064 1.00 90.94 88 PRO A O 1
ATOM 681 N N . PHE A 1 89 ? 10.673 12.599 -14.555 1.00 91.25 89 PHE A N 1
ATOM 682 C CA . PHE A 1 89 ? 9.880 13.538 -13.748 1.00 91.25 89 PHE A CA 1
ATOM 683 C C . PHE A 1 89 ? 8.714 14.226 -14.483 1.00 91.25 89 PHE A C 1
ATOM 685 O O . PHE A 1 89 ? 8.167 15.204 -13.975 1.00 91.25 89 PHE A O 1
ATOM 692 N N . ALA A 1 90 ? 8.281 13.712 -15.639 1.00 91.19 90 ALA A N 1
ATOM 693 C CA . ALA A 1 90 ? 7.082 14.206 -16.304 1.00 91.19 90 ALA A CA 1
ATOM 694 C C . ALA A 1 90 ? 5.837 14.023 -15.422 1.00 91.19 90 ALA A C 1
ATOM 696 O O . ALA A 1 90 ? 5.513 12.910 -15.006 1.00 91.19 90 ALA A O 1
ATOM 697 N N . VAL A 1 91 ? 5.108 15.114 -15.188 1.00 87.38 91 VAL A N 1
ATOM 698 C CA . VAL A 1 91 ? 3.798 15.112 -14.529 1.00 87.38 91 VAL A CA 1
ATOM 699 C C . VAL A 1 91 ? 2.769 15.626 -15.539 1.00 87.38 91 VAL A C 1
ATOM 701 O O . VAL A 1 91 ? 2.886 16.769 -15.986 1.00 87.38 91 VAL A O 1
ATOM 704 N N . PRO A 1 92 ? 1.767 14.818 -15.932 1.00 84.44 92 PRO A N 1
ATOM 705 C CA . PRO A 1 92 ? 0.721 15.255 -16.852 1.00 84.44 92 PRO A CA 1
ATOM 706 C C . PRO A 1 92 ? -0.037 16.461 -16.289 1.00 84.44 92 PRO A C 1
ATOM 708 O O . PRO A 1 92 ? -0.319 16.510 -15.092 1.00 84.44 92 PRO A O 1
ATOM 711 N N . GLY A 1 93 ? -0.447 17.400 -17.147 1.00 73.44 93 GLY A N 1
ATOM 712 C CA . GLY A 1 93 ? -1.086 18.671 -16.760 1.00 73.44 93 GLY A CA 1
ATOM 713 C C . GLY A 1 93 ? -2.406 18.581 -15.969 1.00 73.44 93 GLY A C 1
ATOM 714 O O . GLY A 1 93 ? -2.930 19.612 -15.563 1.00 73.44 93 GLY A O 1
ATOM 715 N N . MET A 1 94 ? -2.938 17.381 -15.702 1.00 54.81 94 MET A N 1
ATOM 716 C CA . MET A 1 94 ? -4.078 17.146 -14.797 1.00 54.81 94 MET A CA 1
ATOM 717 C C . MET A 1 94 ? -3.681 16.665 -13.387 1.00 54.81 94 MET A C 1
ATOM 719 O O . MET A 1 94 ? -4.535 16.627 -12.503 1.00 54.81 94 MET A O 1
ATOM 723 N N . GLY A 1 95 ? -2.407 16.332 -13.147 1.00 48.28 95 GLY A N 1
ATOM 724 C CA . GLY A 1 95 ? -1.904 15.887 -11.840 1.00 48.28 95 GLY A CA 1
ATOM 725 C C . GLY A 1 95 ? -1.854 16.993 -10.780 1.00 48.28 95 GLY A C 1
ATOM 726 O O . GLY A 1 95 ? -1.887 16.704 -9.588 1.00 48.28 95 GLY A O 1
ATOM 727 N N . SER A 1 96 ? -1.844 18.261 -11.197 1.00 51.16 96 SER A N 1
ATOM 728 C CA . SER A 1 96 ? -1.865 19.405 -10.281 1.00 51.16 96 SER A CA 1
ATOM 729 C C . SER A 1 96 ? -3.278 19.700 -9.775 1.00 51.16 96 SER A C 1
ATOM 731 O O . SER A 1 96 ? -3.450 19.960 -8.595 1.00 51.16 96 SER A O 1
ATOM 733 N N . GLY A 1 97 ? -4.306 19.594 -10.626 1.00 50.12 97 GLY A N 1
ATOM 734 C CA . GLY A 1 97 ? -5.674 20.009 -10.287 1.00 50.12 97 GLY A CA 1
ATOM 735 C C . GLY A 1 97 ? -6.304 19.192 -9.157 1.00 50.12 97 GLY A C 1
ATOM 736 O O . GLY A 1 97 ? -6.651 19.745 -8.122 1.00 50.12 97 GLY A O 1
ATOM 737 N N . ALA A 1 98 ? -6.400 17.866 -9.307 1.00 58.72 98 ALA A N 1
ATOM 738 C CA . ALA A 1 98 ? -7.060 17.012 -8.309 1.00 58.72 98 ALA A CA 1
ATOM 739 C C . ALA A 1 98 ? -6.317 16.964 -6.956 1.00 58.72 98 ALA A C 1
ATOM 741 O O . ALA A 1 98 ? -6.950 16.875 -5.901 1.00 58.72 98 ALA A O 1
ATOM 742 N N . PHE A 1 99 ? -4.983 17.063 -6.978 1.00 61.22 99 PHE A N 1
ATOM 743 C CA . PHE A 1 99 ? -4.145 17.064 -5.775 1.00 61.22 99 PHE A CA 1
ATOM 744 C C . PHE A 1 99 ? -4.098 18.444 -5.088 1.00 61.22 99 PHE A C 1
ATOM 746 O O . PHE A 1 99 ? -4.146 18.531 -3.863 1.00 61.22 99 PHE A O 1
ATOM 753 N N . GLN A 1 100 ? -4.080 19.547 -5.850 1.00 57.56 100 GLN A N 1
ATOM 754 C CA . GLN A 1 100 ? -4.126 20.900 -5.277 1.00 57.56 100 GLN A CA 1
ATOM 755 C C . GLN A 1 100 ? -5.499 21.218 -4.676 1.00 57.56 100 GLN A C 1
ATOM 757 O O . GLN A 1 100 ? -5.562 21.750 -3.569 1.00 57.56 100 GLN A O 1
ATOM 762 N N . SER A 1 101 ? -6.601 20.848 -5.342 1.00 56.44 101 SER A N 1
ATOM 763 C CA . SER A 1 101 ? -7.958 21.137 -4.850 1.00 56.44 101 SER A CA 1
ATOM 764 C C . SER A 1 101 ? -8.283 20.458 -3.514 1.00 56.44 101 SER A C 1
ATOM 766 O O . SER A 1 101 ? -9.038 21.002 -2.712 1.00 56.44 101 SER A O 1
ATOM 768 N N . SER A 1 102 ? -7.704 19.286 -3.250 1.00 57.56 102 SER A N 1
ATOM 769 C CA . SER A 1 102 ? -7.950 18.515 -2.025 1.00 57.56 102 SER A CA 1
ATOM 770 C C . SER A 1 102 ? -7.165 19.029 -0.810 1.00 57.56 102 SER A C 1
ATOM 772 O O . SER A 1 102 ? -7.566 18.768 0.322 1.00 57.56 102 SER A O 1
ATOM 774 N N . THR A 1 103 ? -6.111 19.828 -1.015 1.00 53.16 103 THR A N 1
ATOM 775 C CA . THR A 1 103 ? -5.346 20.444 0.086 1.00 53.16 103 THR A CA 1
ATOM 776 C C . THR A 1 103 ? -6.024 21.721 0.604 1.00 53.16 103 THR A C 1
ATOM 778 O O . THR A 1 103 ? -6.040 21.961 1.808 1.00 53.16 103 THR A O 1
ATOM 781 N N . THR A 1 104 ? -6.663 22.508 -0.270 1.00 47.78 104 THR A N 1
ATOM 782 C CA . THR A 1 104 ? -7.413 23.720 0.121 1.00 47.78 104 THR A CA 1
ATOM 783 C C . THR A 1 104 ? -8.682 23.394 0.919 1.00 47.78 104 THR A C 1
ATOM 785 O O . THR A 1 104 ? -9.000 24.083 1.883 1.00 47.78 104 THR A O 1
ATOM 788 N N . ALA A 1 105 ? -9.373 22.299 0.592 1.00 47.22 105 ALA A N 1
ATOM 789 C CA . ALA A 1 105 ? -10.611 21.909 1.276 1.00 47.22 105 ALA A CA 1
ATOM 790 C C . ALA A 1 105 ? -10.407 21.427 2.731 1.00 47.22 105 ALA A C 1
ATOM 792 O O . ALA A 1 105 ? -11.342 21.466 3.529 1.00 47.22 105 ALA A O 1
ATOM 793 N N . LEU A 1 106 ? -9.197 20.983 3.100 1.00 47.41 106 LEU A N 1
ATOM 794 C CA . LEU A 1 106 ? -8.873 20.538 4.463 1.00 47.41 106 LEU A CA 1
ATOM 795 C C . LEU A 1 106 ? -8.456 21.688 5.393 1.00 47.41 106 LEU A C 1
ATOM 797 O O . LEU A 1 106 ? -8.542 21.533 6.607 1.00 47.41 106 LEU A O 1
ATOM 801 N N . SER A 1 107 ? -8.050 22.845 4.855 1.00 47.28 107 SER A N 1
ATOM 802 C CA . SER A 1 107 ? -7.737 24.038 5.662 1.00 47.28 107 SER A CA 1
ATOM 803 C C . SER A 1 107 ? -8.970 24.816 6.141 1.00 47.28 107 SER A C 1
ATOM 805 O O . SER A 1 107 ? -8.825 25.746 6.929 1.00 47.28 107 SER A O 1
ATOM 807 N N . GLU A 1 108 ? -10.171 24.451 5.683 1.00 44.00 108 GLU A N 1
ATOM 808 C CA . GLU A 1 108 ? -11.427 25.160 5.985 1.00 44.00 108 GLU A CA 1
ATOM 809 C C . GLU A 1 108 ? -12.353 24.402 6.956 1.00 44.00 108 GLU A C 1
ATOM 811 O O . GLU A 1 108 ? -13.451 24.872 7.254 1.00 44.00 108 GLU A O 1
ATOM 816 N N . GLN A 1 109 ? -11.940 23.240 7.472 1.00 38.72 109 GLN A N 1
ATOM 817 C CA . GLN A 1 109 ? -12.722 22.499 8.467 1.00 38.72 109 GLN A CA 1
ATOM 818 C C . GLN A 1 109 ? -12.344 22.975 9.884 1.00 38.72 109 GLN A C 1
ATOM 820 O O . GLN A 1 109 ? -11.167 22.886 10.245 1.00 38.72 109 GLN A O 1
ATOM 825 N N . PRO A 1 110 ? -13.290 23.499 10.690 1.00 43.25 110 PRO A N 1
ATOM 826 C CA . PRO A 1 110 ? -12.996 23.905 12.059 1.00 43.25 110 PRO A CA 1
ATOM 827 C C . PRO A 1 110 ? -12.635 22.687 12.923 1.00 43.25 110 PRO A C 1
ATOM 829 O O . PRO A 1 110 ? -13.216 21.613 12.763 1.00 43.25 110 PRO A O 1
ATOM 832 N N . ILE A 1 111 ? -1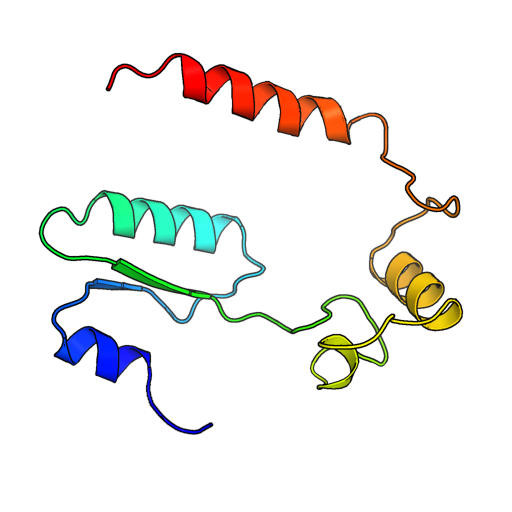1.650 22.897 13.802 1.00 50.31 111 ILE A N 1
ATOM 833 C CA . ILE A 1 111 ? -11.119 21.941 14.789 1.00 50.31 111 ILE A CA 1
ATOM 834 C C . ILE A 1 111 ? -12.194 21.581 15.819 1.00 50.31 111 ILE A C 1
ATOM 836 O O . ILE A 1 111 ? -12.897 22.519 16.265 1.00 50.31 111 ILE A O 1
#

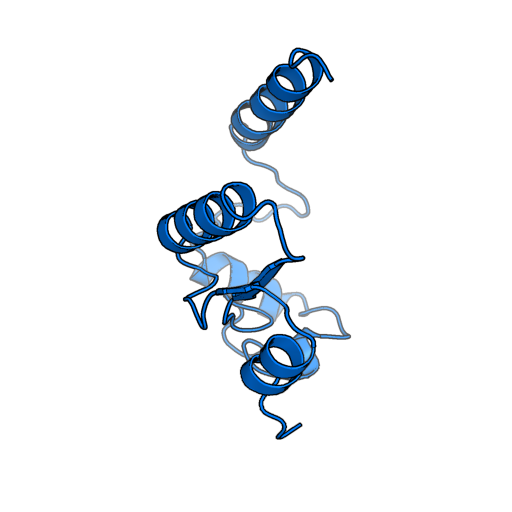Organism: NCBI:txid412755

Foldseek 3Di:
DDDDPQVVVVVVVAAEADQDALVPPVSVVVQVVVQVVDPPHHYDYNHDDWQVPQQPPCTNHPCSPDDDCDDVSVVSSCVSVVNPDPDPPDDPPCNCPVVVVVVVVVVPDDD

Radius of gyration: 18.64 Å; chains: 1; bounding box: 34×41×45 Å